Protein AF-A0A7C7A221-F1 (afdb_monomer_lite)

Radius of gyration: 12.69 Å; chains: 1; bounding box: 26×18×35 Å

Secondary structure (DSSP, 8-state):
-GGGTTSTTHHHHHHHHHHHHHHHHHTTSS-HHHHHHHHHHHHHHHHHHHHHTT--

pLDDT: mean 70.3, std 7.4, range [46.31, 80.38]

Structure (mmCIF, N/CA/C/O backbone):
data_AF-A0A7C7A221-F1
#
_entry.id   AF-A0A7C7A221-F1
#
loop_
_atom_site.group_PDB
_atom_site.id
_atom_site.type_symbol
_atom_site.label_atom_id
_atom_site.label_alt_id
_atom_site.label_comp_id
_atom_site.label_asym_id
_atom_site.label_entity_id
_atom_site.label_seq_id
_atom_site.pdbx_PDB_ins_code
_atom_site.Cartn_x
_atom_site.Cartn_y
_atom_site.Cartn_z
_atom_site.occupancy
_atom_site.B_iso_or_equiv
_atom_site.auth_seq_id
_atom_site.auth_comp_id
_atom_site.auth_asym_id
_atom_site.auth_atom_id
_atom_site.pdbx_PDB_model_num
ATOM 1 N N . MET A 1 1 ? 2.714 -15.186 -14.848 1.00 50.38 1 MET A N 1
ATOM 2 C CA . MET A 1 1 ? 2.162 -14.742 -13.534 1.00 50.38 1 MET A CA 1
ATOM 3 C C . MET A 1 1 ? 2.736 -13.378 -13.154 1.00 50.38 1 MET A C 1
ATOM 5 O O . MET A 1 1 ? 1.974 -12.526 -12.724 1.00 50.38 1 MET A O 1
ATOM 9 N N . ILE A 1 2 ? 4.030 -13.140 -13.399 1.00 61.28 2 ILE A N 1
ATOM 10 C CA . ILE A 1 2 ? 4.697 -11.833 -13.242 1.00 61.28 2 ILE A CA 1
ATOM 11 C C . ILE A 1 2 ? 4.156 -10.771 -14.223 1.00 61.28 2 ILE A C 1
ATOM 13 O O . ILE A 1 2 ? 3.984 -9.623 -13.829 1.00 61.28 2 ILE A O 1
ATOM 17 N N . ASP A 1 3 ? 3.740 -11.161 -15.434 1.00 63.19 3 ASP A N 1
ATOM 18 C CA . ASP A 1 3 ? 3.174 -10.250 -16.455 1.00 63.19 3 ASP A CA 1
ATOM 19 C C . ASP A 1 3 ? 1.891 -9.537 -16.008 1.00 63.19 3 ASP A C 1
ATOM 21 O O . ASP A 1 3 ? 1.504 -8.507 -16.557 1.00 63.19 3 ASP A O 1
ATOM 25 N N . PHE A 1 4 ? 1.187 -10.101 -15.019 1.00 66.38 4 PHE A N 1
ATOM 26 C CA . PHE A 1 4 ? 0.028 -9.440 -14.437 1.00 66.38 4 PHE A CA 1
ATOM 27 C C . PHE A 1 4 ? 0.445 -8.256 -13.568 1.00 66.38 4 PHE A C 1
ATOM 29 O O . PHE A 1 4 ? -0.267 -7.264 -13.582 1.00 66.38 4 PHE A O 1
ATOM 36 N N . PHE A 1 5 ? 1.572 -8.355 -12.852 1.00 60.03 5 PHE A N 1
ATOM 37 C CA . PHE A 1 5 ? 2.072 -7.328 -11.935 1.00 60.03 5 PHE A CA 1
ATOM 38 C C . PHE A 1 5 ? 2.828 -6.203 -12.646 1.00 60.03 5 PHE A C 1
ATOM 40 O O . PHE A 1 5 ? 2.850 -5.085 -12.148 1.00 60.03 5 PHE A O 1
ATOM 47 N N . LEU A 1 6 ? 3.365 -6.473 -13.838 1.00 67.62 6 LEU A N 1
ATOM 48 C CA . LEU A 1 6 ? 4.016 -5.493 -14.713 1.00 67.62 6 LEU A CA 1
ATOM 49 C C . LEU A 1 6 ? 3.024 -4.670 -15.554 1.00 67.62 6 LEU A C 1
ATOM 51 O O . LEU A 1 6 ? 3.371 -4.140 -16.599 1.00 67.62 6 LEU A O 1
ATOM 55 N N . LYS A 1 7 ? 1.751 -4.593 -15.162 1.00 74.00 7 LYS A N 1
ATOM 56 C CA . LYS A 1 7 ? 0.775 -3.763 -15.874 1.00 74.00 7 LYS A CA 1
ATOM 57 C C . LYS A 1 7 ? 0.687 -2.384 -15.220 1.00 74.00 7 LYS A C 1
ATOM 59 O O . LYS A 1 7 ? 0.565 -2.308 -13.996 1.00 74.00 7 LYS A O 1
ATOM 64 N N . PRO A 1 8 ? 0.629 -1.292 -16.003 1.00 68.94 8 PRO A N 1
ATOM 65 C CA . PRO A 1 8 ? 0.697 0.078 -15.483 1.00 68.94 8 PRO A CA 1
ATOM 66 C C . PRO A 1 8 ? -0.461 0.441 -14.539 1.00 68.94 8 PRO A C 1
ATOM 68 O O . PRO A 1 8 ? -0.344 1.349 -13.721 1.00 68.94 8 PRO A O 1
ATOM 71 N N . TRP A 1 9 ? -1.579 -0.286 -14.607 1.00 74.56 9 TRP A N 1
ATOM 72 C CA . TRP A 1 9 ? -2.723 -0.110 -13.710 1.00 74.56 9 TRP A CA 1
ATOM 73 C C . TRP A 1 9 ? -2.598 -0.847 -12.365 1.00 74.56 9 TRP A C 1
ATOM 75 O O . TRP A 1 9 ? -3.386 -0.586 -11.461 1.00 74.56 9 TRP A O 1
ATOM 85 N N . VAL A 1 10 ? -1.629 -1.751 -12.192 1.00 75.00 10 VAL A N 1
ATOM 86 C CA . VAL A 1 10 ? -1.516 -2.603 -10.992 1.00 75.00 10 VAL A CA 1
ATOM 87 C C . VAL A 1 10 ? -1.048 -1.811 -9.781 1.00 75.00 10 VAL A C 1
ATOM 89 O O . VAL A 1 10 ? -1.631 -1.952 -8.710 1.00 75.00 10 VAL A O 1
ATOM 92 N N . GLY A 1 11 ? -0.045 -0.946 -9.949 1.00 74.12 11 GLY A N 1
ATOM 93 C CA . GLY A 1 11 ? 0.437 -0.061 -8.885 1.00 74.12 11 GLY A CA 1
ATOM 94 C C . GLY A 1 11 ? -0.687 0.795 -8.282 1.00 74.12 11 GLY A C 1
ATOM 95 O O . GLY A 1 11 ? -0.907 0.719 -7.073 1.00 74.12 11 GLY A O 1
ATOM 96 N N . PRO A 1 12 ? -1.462 1.535 -9.102 1.00 75.94 12 PRO A N 1
ATOM 97 C CA . PRO A 1 12 ? -2.632 2.280 -8.638 1.00 75.94 12 PRO A CA 1
ATOM 98 C C . PRO A 1 12 ? -3.687 1.416 -7.931 1.00 75.94 12 PRO A C 1
ATOM 100 O O . PRO A 1 12 ? -4.239 1.837 -6.917 1.00 75.94 12 PRO A O 1
ATOM 103 N N . VAL A 1 13 ? -3.955 0.200 -8.424 1.00 78.31 13 VAL A N 1
ATOM 104 C CA . VAL A 1 13 ? -4.931 -0.719 -7.811 1.00 78.31 13 VAL A CA 1
ATOM 105 C C . VAL A 1 13 ? -4.454 -1.215 -6.442 1.00 78.31 13 VAL A C 1
ATOM 107 O O . VAL A 1 13 ? -5.225 -1.182 -5.485 1.00 78.31 13 VAL A O 1
ATOM 110 N N . ILE A 1 14 ? -3.186 -1.620 -6.313 1.00 77.69 14 ILE A N 1
ATOM 111 C CA . ILE A 1 14 ? -2.603 -2.055 -5.033 1.00 77.69 14 ILE A CA 1
ATOM 112 C C . ILE A 1 14 ? -2.560 -0.891 -4.037 1.00 77.69 14 ILE A C 1
ATOM 114 O O . ILE A 1 14 ? -2.909 -1.075 -2.873 1.00 77.69 14 ILE A O 1
ATOM 118 N N . ALA A 1 15 ? -2.206 0.314 -4.491 1.00 71.06 15 ALA A N 1
ATOM 119 C CA . ALA A 1 15 ? -2.228 1.513 -3.658 1.00 71.06 15 ALA A CA 1
ATOM 120 C C . ALA A 1 15 ? -3.649 1.848 -3.169 1.00 71.06 15 ALA A 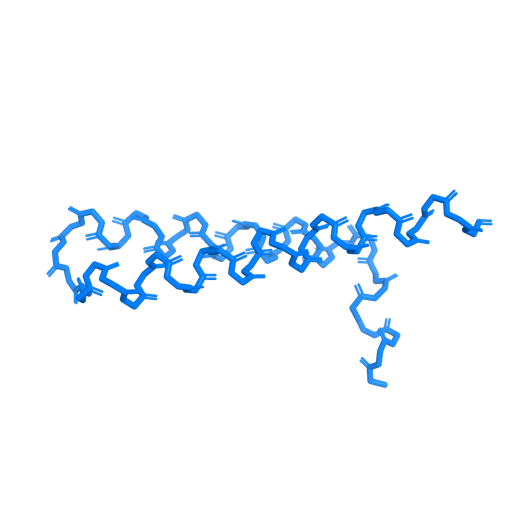C 1
ATOM 122 O O . ALA A 1 15 ? -3.831 2.171 -1.997 1.00 71.06 15 ALA A O 1
ATOM 123 N N . GLY A 1 16 ? -4.663 1.710 -4.032 1.00 76.38 16 GLY A N 1
ATOM 124 C CA . GLY A 1 16 ? -6.069 1.892 -3.664 1.00 76.38 16 GLY A CA 1
ATOM 125 C C . GLY A 1 16 ? -6.545 0.877 -2.621 1.00 76.38 16 GLY A C 1
ATOM 126 O O . GLY A 1 16 ? -7.176 1.259 -1.638 1.00 76.38 16 GLY A O 1
ATOM 127 N N . ILE A 1 17 ? -6.185 -0.400 -2.785 1.00 80.38 17 ILE A N 1
ATOM 128 C CA . ILE A 1 17 ? -6.477 -1.446 -1.791 1.00 80.38 17 ILE A CA 1
ATOM 129 C C . ILE A 1 17 ? -5.760 -1.140 -0.469 1.00 80.38 17 ILE A C 1
ATOM 131 O O . ILE A 1 17 ? -6.383 -1.212 0.588 1.00 80.38 17 ILE A O 1
ATOM 135 N N . GLY A 1 18 ? -4.489 -0.732 -0.517 1.00 75.81 18 GLY A N 1
ATOM 136 C CA . GLY A 1 18 ? -3.723 -0.329 0.664 1.00 75.81 18 GLY A CA 1
ATOM 137 C C . GLY A 1 18 ? -4.354 0.851 1.408 1.00 75.81 18 GLY A C 1
ATOM 138 O O . GLY A 1 18 ? -4.457 0.816 2.632 1.00 75.81 18 GLY A O 1
ATOM 139 N N . LEU A 1 19 ? -4.853 1.856 0.682 1.00 77.31 19 LEU A N 1
ATOM 140 C CA . LEU A 1 19 ? -5.553 3.003 1.264 1.00 77.31 19 LEU A CA 1
ATOM 141 C C . LEU A 1 19 ? -6.852 2.577 1.966 1.00 77.31 19 LEU A C 1
ATOM 143 O O . LEU A 1 19 ? -7.099 2.990 3.095 1.00 77.31 19 LEU A O 1
ATOM 147 N N . VAL A 1 20 ? -7.663 1.725 1.328 1.00 78.88 20 VAL A N 1
ATOM 148 C CA . VAL A 1 20 ? -8.905 1.199 1.924 1.00 78.88 20 VAL A CA 1
ATOM 149 C C . VAL A 1 20 ? -8.600 0.394 3.188 1.00 78.88 20 VAL A C 1
ATOM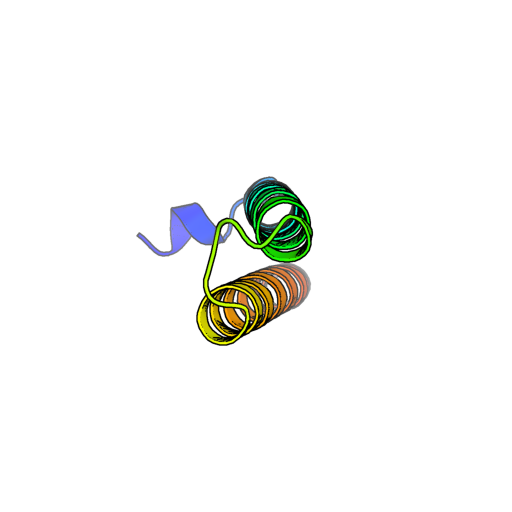 151 O O . VAL A 1 20 ? -9.260 0.589 4.205 1.00 78.88 20 VAL A O 1
ATOM 154 N N . VAL A 1 21 ? -7.572 -0.458 3.154 1.00 74.69 21 VAL A N 1
ATOM 155 C CA . VAL A 1 21 ? -7.123 -1.221 4.327 1.00 74.69 21 VAL A CA 1
ATOM 156 C C . VAL A 1 21 ? -6.657 -0.285 5.443 1.00 74.69 21 VAL A C 1
ATOM 158 O O . VAL A 1 21 ? -7.067 -0.481 6.580 1.00 74.69 21 VAL A O 1
ATOM 161 N N . SER A 1 22 ? -5.891 0.766 5.130 1.00 70.12 22 SER A N 1
ATOM 162 C CA . SER A 1 22 ? -5.450 1.773 6.109 1.00 70.12 22 SER A CA 1
ATOM 163 C C . SER A 1 22 ? -6.619 2.519 6.760 1.00 70.12 22 SER A C 1
ATOM 165 O O . SER A 1 22 ? -6.621 2.741 7.969 1.00 70.12 22 SER A O 1
ATOM 167 N N . ILE A 1 23 ? -7.646 2.872 5.982 1.00 74.69 23 ILE A N 1
ATOM 168 C CA . ILE A 1 23 ? -8.851 3.533 6.502 1.00 74.69 23 ILE A CA 1
ATOM 169 C C . ILE A 1 23 ? -9.619 2.591 7.438 1.00 74.69 23 ILE A C 1
ATOM 171 O O . ILE A 1 23 ? -10.047 3.006 8.514 1.00 74.69 23 ILE A O 1
ATOM 175 N N . ILE A 1 24 ? -9.775 1.319 7.060 1.00 71.75 24 ILE A N 1
ATOM 176 C CA . ILE A 1 24 ? -10.434 0.312 7.905 1.00 71.75 24 ILE A CA 1
ATOM 177 C C . ILE A 1 24 ? -9.619 0.067 9.184 1.00 71.75 24 ILE A C 1
ATOM 179 O O . ILE A 1 24 ? -10.193 -0.074 10.264 1.00 71.75 24 ILE A O 1
ATOM 183 N N . ASP A 1 25 ? -8.294 0.084 9.093 1.00 68.19 25 ASP A N 1
ATOM 184 C CA . ASP A 1 25 ? -7.399 -0.051 10.240 1.00 68.19 25 ASP A CA 1
ATOM 185 C C . ASP A 1 25 ? -7.589 1.083 11.263 1.00 68.19 25 ASP A C 1
ATOM 187 O O . ASP A 1 25 ? -7.758 0.828 12.457 1.00 68.19 25 ASP A O 1
ATOM 191 N N . GLN A 1 26 ? -7.721 2.331 10.793 1.00 67.88 26 GLN A N 1
ATOM 192 C CA . GLN A 1 26 ? -8.006 3.487 11.655 1.00 67.88 26 GLN A CA 1
ATOM 193 C C . GLN A 1 26 ? -9.351 3.392 12.392 1.00 67.88 26 GLN A C 1
ATOM 195 O O . GLN A 1 26 ? -9.511 3.995 13.453 1.00 67.88 26 GLN A O 1
ATOM 200 N N . THR A 1 27 ? -10.315 2.625 11.873 1.00 72.81 27 THR A N 1
ATOM 201 C CA . THR A 1 27 ? -11.606 2.403 12.550 1.00 72.81 27 THR A CA 1
ATOM 202 C C . THR A 1 27 ? -11.551 1.356 13.670 1.00 72.81 27 THR A C 1
ATOM 204 O O . THR A 1 27 ? -12.553 1.142 14.350 1.00 72.81 27 THR A O 1
ATOM 207 N N . GLY A 1 28 ? -10.401 0.702 13.890 1.00 67.06 28 GLY A N 1
ATOM 208 C CA . GLY A 1 28 ? -10.227 -0.327 14.922 1.00 67.06 28 GLY A CA 1
ATOM 209 C C . GLY A 1 28 ? -10.880 -1.674 14.585 1.00 67.06 28 GLY A C 1
ATOM 210 O O . GLY A 1 28 ? -10.931 -2.563 15.434 1.00 67.06 28 GLY A O 1
ATOM 211 N N . ALA A 1 29 ? -11.372 -1.839 13.352 1.00 68.06 29 ALA A N 1
ATOM 212 C CA . ALA A 1 29 ? -11.966 -3.082 12.861 1.00 68.06 29 ALA A CA 1
ATOM 213 C C . ALA A 1 29 ? -10.920 -4.181 12.585 1.00 68.06 29 ALA A C 1
ATOM 215 O O . ALA A 1 29 ? -11.265 -5.361 12.512 1.00 68.06 29 ALA A O 1
ATOM 216 N N . ILE A 1 30 ? -9.647 -3.803 12.430 1.00 62.97 30 ILE A N 1
ATOM 217 C CA . ILE A 1 30 ? -8.518 -4.698 12.164 1.00 62.97 30 ILE A CA 1
ATOM 218 C C . ILE A 1 30 ? -7.430 -4.435 13.215 1.00 62.97 30 ILE A C 1
ATOM 220 O O . ILE A 1 30 ? -7.294 -3.334 13.742 1.00 62.97 30 ILE A O 1
ATOM 224 N N . ASN A 1 31 ? -6.681 -5.479 13.577 1.00 66.56 31 ASN A N 1
ATOM 225 C CA . ASN A 1 31 ? -5.525 -5.356 14.458 1.00 66.56 31 ASN A CA 1
ATOM 226 C C . ASN A 1 31 ? -4.432 -4.556 13.729 1.00 66.56 31 ASN A C 1
ATOM 228 O O . ASN A 1 31 ? -3.870 -5.061 12.756 1.00 66.56 31 ASN A O 1
ATOM 232 N N . THR A 1 32 ? -4.127 -3.355 14.226 1.00 66.62 32 THR A N 1
ATOM 233 C CA . THR A 1 32 ? -3.237 -2.343 13.617 1.00 66.62 32 THR A CA 1
ATOM 234 C C . THR A 1 32 ? -1.922 -2.890 13.066 1.00 66.62 32 THR A C 1
ATOM 236 O O . THR A 1 32 ? -1.460 -2.499 11.999 1.00 66.62 32 THR A O 1
ATOM 239 N N . ARG A 1 33 ? -1.342 -3.905 13.716 1.00 69.38 33 ARG A N 1
ATOM 240 C CA . ARG A 1 33 ? -0.101 -4.549 13.245 1.00 69.38 33 ARG A CA 1
ATOM 241 C C . ARG A 1 33 ? -0.240 -5.278 11.902 1.00 69.38 33 ARG A C 1
ATOM 243 O O . ARG A 1 33 ? 0.722 -5.334 11.135 1.00 69.38 33 ARG A O 1
ATOM 250 N N . LEU A 1 34 ? -1.402 -5.873 11.627 1.00 70.56 34 LEU A N 1
ATOM 251 C CA . LEU A 1 34 ? -1.679 -6.548 10.354 1.00 70.56 34 LEU A CA 1
ATOM 252 C C . LEU A 1 34 ? -1.960 -5.535 9.241 1.00 70.56 34 LEU A C 1
ATOM 254 O O . LEU A 1 34 ? -1.473 -5.732 8.128 1.00 70.56 34 LEU A O 1
ATOM 258 N N . GLY A 1 35 ? -2.681 -4.453 9.553 1.00 69.50 35 GLY A N 1
ATOM 259 C CA . GLY A 1 35 ? -2.921 -3.342 8.631 1.00 69.50 35 GLY A CA 1
ATOM 260 C C . GLY A 1 35 ? -1.614 -2.705 8.163 1.00 69.50 35 GLY A C 1
ATOM 261 O O . GLY A 1 35 ? -1.361 -2.641 6.959 1.00 69.50 35 GLY A O 1
ATOM 262 N N . ASP A 1 36 ? -0.733 -2.363 9.105 1.00 73.25 36 ASP A N 1
ATOM 263 C CA . ASP A 1 36 ? 0.584 -1.787 8.812 1.00 73.25 36 ASP A CA 1
ATOM 264 C C . ASP A 1 36 ? 1.457 -2.720 7.965 1.00 73.25 36 ASP A C 1
ATOM 266 O O . ASP A 1 36 ? 2.089 -2.291 7.000 1.00 73.25 36 ASP A O 1
ATOM 270 N N . THR A 1 37 ? 1.466 -4.021 8.274 1.00 77.19 37 THR A N 1
ATOM 271 C CA . THR A 1 37 ? 2.255 -5.001 7.509 1.00 77.19 37 THR A CA 1
ATOM 272 C C . THR A 1 37 ? 1.764 -5.101 6.062 1.00 77.19 37 THR A C 1
ATOM 274 O O . THR A 1 37 ? 2.570 -5.093 5.130 1.00 77.19 37 THR A O 1
ATOM 277 N N . LEU A 1 38 ? 0.444 -5.159 5.854 1.00 74.44 38 LEU A N 1
ATOM 278 C CA . LEU A 1 38 ? -0.154 -5.197 4.518 1.00 74.44 38 LEU A CA 1
ATOM 279 C C . LEU A 1 38 ? 0.093 -3.898 3.744 1.00 74.44 38 LEU A C 1
ATOM 281 O O . LEU A 1 38 ? 0.367 -3.948 2.544 1.00 74.44 38 LEU A O 1
ATOM 285 N N . LEU A 1 39 ? 0.055 -2.754 4.430 1.00 74.94 39 LEU A N 1
ATOM 286 C CA . LEU A 1 39 ? 0.358 -1.453 3.844 1.00 74.94 39 LEU A CA 1
ATOM 287 C C . LEU A 1 39 ? 1.812 -1.384 3.365 1.00 74.94 39 LEU A C 1
ATOM 289 O O . LEU A 1 39 ? 2.061 -1.007 2.221 1.00 74.94 39 LEU A O 1
ATOM 293 N N . ILE A 1 40 ? 2.766 -1.795 4.208 1.00 77.81 40 ILE A N 1
ATOM 294 C CA . ILE A 1 40 ? 4.198 -1.800 3.878 1.00 77.81 40 ILE A CA 1
ATOM 295 C C . ILE A 1 40 ? 4.465 -2.699 2.667 1.00 77.81 40 ILE A C 1
ATOM 297 O O . ILE A 1 40 ? 5.158 -2.280 1.739 1.00 77.81 40 ILE A O 1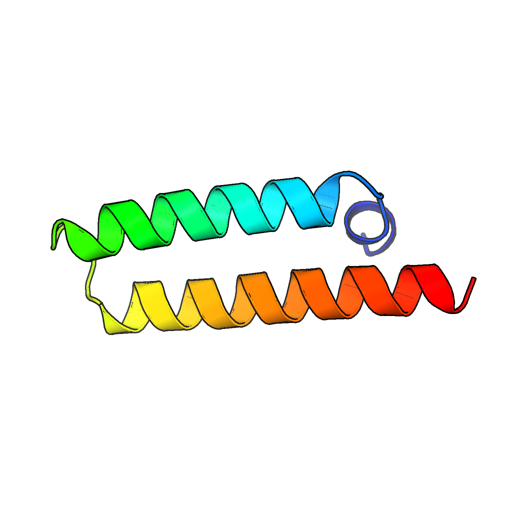
ATOM 301 N N . ILE A 1 41 ?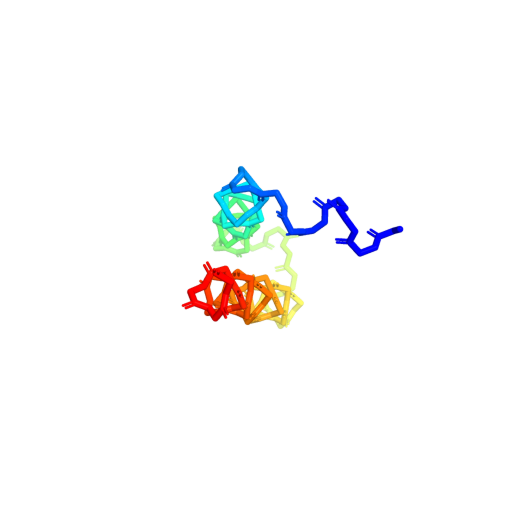 3.883 -3.903 2.638 1.00 78.06 41 ILE A N 1
ATOM 302 C CA . ILE A 1 41 ? 4.022 -4.827 1.502 1.00 78.06 41 ILE A CA 1
ATOM 303 C C . ILE A 1 41 ? 3.415 -4.217 0.231 1.00 78.06 41 ILE A C 1
ATOM 305 O O . ILE A 1 41 ? 4.041 -4.264 -0.828 1.00 78.06 41 ILE A O 1
ATOM 309 N N . GLY A 1 42 ? 2.228 -3.610 0.328 1.00 76.88 42 GLY A N 1
ATOM 310 C CA . GLY A 1 42 ? 1.559 -2.965 -0.802 1.00 76.88 42 GLY A CA 1
ATOM 311 C C . GLY A 1 42 ? 2.357 -1.793 -1.378 1.00 76.88 42 GLY A C 1
ATOM 312 O O . GLY A 1 42 ? 2.536 -1.704 -2.593 1.00 76.88 42 GLY A O 1
ATOM 313 N N . VAL A 1 43 ? 2.898 -0.929 -0.515 1.00 78.06 43 VAL A N 1
ATOM 314 C CA . VAL A 1 43 ? 3.737 0.210 -0.917 1.00 78.06 43 VAL A CA 1
ATOM 315 C C . VAL A 1 43 ? 5.056 -0.270 -1.526 1.00 78.06 43 VAL A C 1
ATOM 317 O O . VAL A 1 43 ? 5.438 0.214 -2.589 1.00 78.06 43 VAL A O 1
ATOM 320 N N . ALA A 1 44 ? 5.728 -1.251 -0.917 1.00 77.19 44 ALA A N 1
ATOM 321 C CA . ALA A 1 44 ? 6.969 -1.812 -1.451 1.00 77.19 44 ALA A CA 1
ATOM 322 C C . ALA A 1 44 ? 6.764 -2.457 -2.834 1.00 77.19 44 ALA A C 1
ATOM 324 O O . ALA A 1 44 ? 7.571 -2.240 -3.738 1.00 77.19 44 ALA A O 1
ATOM 325 N N . ALA A 1 45 ? 5.659 -3.185 -3.028 1.00 75.50 45 ALA A N 1
ATOM 326 C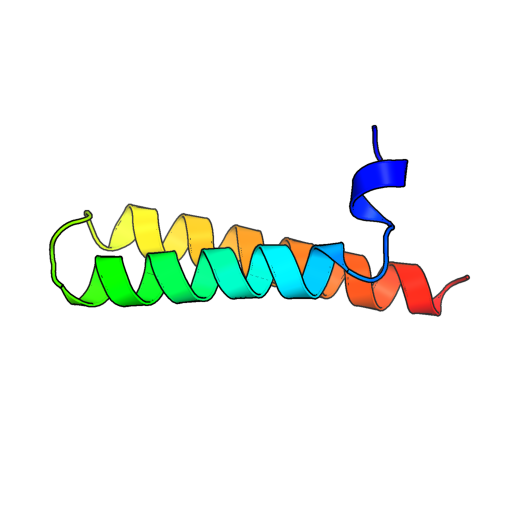 CA . ALA A 1 45 ? 5.301 -3.770 -4.318 1.00 75.50 45 ALA A CA 1
ATOM 327 C C . ALA A 1 45 ? 4.982 -2.699 -5.376 1.00 75.50 45 ALA A C 1
ATOM 329 O O . ALA A 1 45 ? 5.421 -2.818 -6.520 1.00 75.50 45 ALA A O 1
ATOM 330 N N . ALA A 1 46 ? 4.265 -1.634 -5.001 1.00 72.56 46 ALA A N 1
ATOM 331 C CA . ALA A 1 46 ? 3.960 -0.523 -5.902 1.00 72.56 46 ALA A CA 1
ATOM 332 C C . ALA A 1 46 ? 5.227 0.246 -6.322 1.00 72.56 46 ALA A C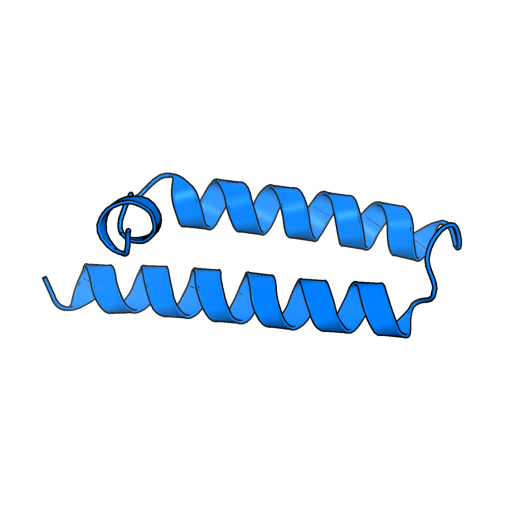 1
ATOM 334 O O . ALA A 1 46 ? 5.396 0.546 -7.504 1.00 72.56 46 ALA A O 1
ATOM 335 N N . ILE A 1 47 ? 6.135 0.516 -5.377 1.00 76.44 47 ILE A N 1
ATOM 336 C CA . ILE A 1 47 ? 7.428 1.159 -5.646 1.00 76.44 47 ILE A CA 1
ATOM 337 C C . ILE A 1 47 ? 8.289 0.271 -6.548 1.00 76.44 47 ILE A C 1
ATOM 339 O O . ILE A 1 47 ? 8.795 0.751 -7.560 1.00 76.44 47 ILE A O 1
ATOM 343 N N . GLY A 1 48 ? 8.419 -1.018 -6.222 1.00 72.12 48 GLY A N 1
ATOM 344 C CA . GLY A 1 48 ? 9.161 -1.975 -7.045 1.00 72.12 48 GLY A CA 1
ATOM 345 C C . GLY A 1 48 ? 8.627 -2.017 -8.475 1.00 72.12 48 GLY A C 1
ATOM 346 O O . GLY A 1 48 ? 9.384 -1.818 -9.418 1.00 72.12 48 GLY A O 1
ATOM 347 N N . SER A 1 49 ? 7.305 -2.139 -8.634 1.00 67.50 49 SER A N 1
ATOM 348 C CA . SER A 1 49 ? 6.656 -2.093 -9.947 1.00 67.50 49 SER A CA 1
ATOM 349 C C . SER A 1 49 ? 6.951 -0.795 -10.703 1.00 67.50 49 SER A C 1
ATOM 351 O O . SER A 1 49 ? 7.160 -0.848 -11.912 1.00 67.50 49 SER A O 1
ATOM 353 N N . TYR A 1 50 ? 6.955 0.362 -10.034 1.00 67.19 50 TYR A N 1
ATOM 354 C CA . TYR A 1 50 ? 7.224 1.653 -10.674 1.00 67.19 50 TYR A CA 1
ATOM 355 C C . TYR A 1 50 ? 8.659 1.757 -11.205 1.00 67.19 50 TYR A C 1
ATOM 357 O O . TYR A 1 50 ? 8.865 2.235 -12.319 1.00 67.19 50 TYR A O 1
ATOM 365 N N . PHE A 1 51 ? 9.648 1.302 -10.431 1.00 70.94 51 PHE A N 1
ATOM 366 C CA . PHE A 1 51 ? 11.049 1.362 -10.849 1.00 70.94 51 PHE A CA 1
ATOM 367 C C . PHE A 1 51 ? 11.391 0.320 -11.916 1.00 70.94 51 PHE A C 1
ATOM 369 O O . PHE A 1 51 ? 12.099 0.660 -12.857 1.00 70.94 51 PHE A O 1
ATOM 376 N N . THR A 1 52 ? 10.830 -0.891 -11.847 1.00 66.19 52 THR A N 1
ATOM 377 C CA . THR A 1 52 ? 11.029 -1.909 -12.892 1.00 66.19 52 THR A CA 1
ATOM 378 C C . THR A 1 52 ? 10.509 -1.446 -14.258 1.00 66.19 52 THR A C 1
ATOM 380 O O . THR A 1 52 ? 11.145 -1.709 -15.266 1.00 66.19 52 THR A O 1
ATOM 383 N N . HIS A 1 53 ? 9.419 -0.672 -14.307 1.00 58.62 53 HIS A N 1
ATOM 384 C CA . HIS A 1 53 ? 8.919 -0.084 -15.561 1.00 58.62 53 HIS A CA 1
ATOM 385 C C . HIS A 1 53 ? 9.768 1.074 -16.107 1.00 58.62 53 HIS A C 1
ATOM 387 O O . HIS A 1 53 ? 9.504 1.539 -17.210 1.00 58.62 53 HIS A O 1
ATOM 393 N N . ARG A 1 54 ? 10.725 1.607 -15.336 1.00 55.47 54 ARG A N 1
ATOM 394 C CA . ARG A 1 54 ? 11.654 2.645 -15.811 1.00 55.47 54 ARG A CA 1
ATOM 395 C C . ARG A 1 54 ? 12.952 2.080 -16.382 1.00 55.47 54 ARG A C 1
ATOM 397 O O . ARG A 1 54 ? 13.716 2.850 -16.958 1.00 55.47 54 ARG A O 1
ATOM 404 N N . GLU A 1 55 ? 13.211 0.792 -16.175 1.00 51.88 55 GLU A N 1
ATOM 405 C CA . GLU A 1 55 ? 14.377 0.094 -16.726 1.00 51.88 55 GLU A CA 1
ATOM 406 C C . GLU A 1 55 ? 14.087 -0.581 -18.083 1.00 51.88 55 GLU A C 1
ATOM 408 O O . GLU A 1 55 ? 15.038 -0.978 -18.755 1.00 51.88 55 GLU A O 1
ATOM 413 N N . GLU A 1 56 ? 12.817 -0.660 -18.508 1.00 46.31 56 GLU A N 1
ATOM 414 C CA . GLU A 1 56 ? 12.377 -1.019 -19.875 1.00 46.31 56 GLU A CA 1
ATOM 415 C C . GLU A 1 56 ? 12.179 0.219 -20.764 1.00 46.31 56 GLU A C 1
ATOM 417 O O . GLU A 1 56 ? 12.542 0.137 -21.962 1.00 46.31 56 GLU A O 1
#

Foldseek 3Di:
DVVVLLDPCNLVVLQVVLVVLVVCVVVVVDDVVVSVVSNVVSNVSSVVSVVVVVVD

Sequence (56 aa):
MIDFFLKPWVGPVIAGIGLVVSIIDQTGAINTRLGDTLLIIGVAAAIGSYFTHREE